Protein AF-A0A383DM56-F1 (afdb_monomer)

Foldseek 3Di:
DKWAADPVGIDDDPDVVVVCVVVVHDFAFPVVVVVCCVVVPPVCPPVDQDDRTPRMGDQDPQKDWDADPVRDIDIDHPDDDDDDDDDDDPVCVVVVVVVVVVVVVVVVPPDPDDDDADADPDPVRD

InterPro domains:
  IPR001962 Asparagine synthase [PF00733] (100-126)
  IPR014729 Rossmann-like alpha/beta/alpha sandwich fold [G3DSA:3.40.50.620] (80-126)
  IPR029055 Nucleophile aminohydrolases, N-terminal [G3DSA:3.60.20.10] (1-79)
  IPR029055 Nucleophile aminohydrolases, N-terminal [SSF56235] (1-44)
  IPR051786 Asparagine Synthetase/Amidase [PTHR43284] (1-125)

Organism: NCBI:txid408172

Sequence (126 aa):
MYYYEDNDGFYFASEIKAIQSLLQTKLEINYDHLKRYLVYGYKFLNKTSEEYFHGIHQIEFASNATIDCDLNFTQSKYWKPKTNIKDMTLDDAIEGSKYHLLESVKLRLRSDVPLAFCLSGGVDST

pLDDT: mean 92.33, std 4.5, range [72.56, 97.56]

Solvent-accessible surface area (backbone atoms only — not comparable to full-atom values): 8090 Å² total; per-residue (Å²): 84,33,36,38,74,61,98,91,46,79,44,70,32,83,45,68,69,58,44,34,61,72,66,74,47,84,73,50,72,27,60,64,53,49,50,50,38,72,75,58,37,77,82,50,63,85,74,58,84,75,42,64,31,61,74,42,39,66,66,62,80,53,46,51,74,50,69,52,97,87,65,56,74,46,75,46,71,81,55,74,95,74,92,77,88,69,94,74,54,72,67,56,52,53,53,50,50,54,51,54,52,52,52,58,47,57,66,69,66,71,65,98,60,92,84,85,81,86,72,51,101,46,81,96,48,103

Structure (mmCIF, N/CA/C/O backbone):
data_AF-A0A383DM56-F1
#
_entry.id   AF-A0A383DM56-F1
#
loop_
_atom_site.group_PDB
_atom_site.id
_atom_site.type_symbol
_atom_site.label_atom_id
_atom_site.label_alt_id
_atom_site.label_comp_id
_atom_site.label_asym_id
_atom_site.label_entity_id
_atom_site.label_seq_id
_atom_site.pdbx_PDB_ins_code
_atom_site.Cartn_x
_atom_site.Cartn_y
_atom_site.Cartn_z
_atom_site.occupancy
_atom_site.B_iso_or_equiv
_atom_site.auth_seq_id
_atom_site.auth_comp_id
_atom_site.auth_asym_id
_atom_site.auth_atom_id
_atom_site.pdbx_PDB_model_num
ATOM 1 N N . MET A 1 1 ? -5.355 -0.397 2.831 1.00 94.38 1 MET A N 1
ATOM 2 C CA . MET A 1 1 ? -6.272 -1.105 3.744 1.00 94.38 1 MET A CA 1
ATOM 3 C C . MET A 1 1 ? -5.739 -0.904 5.144 1.00 94.38 1 MET A C 1
ATOM 5 O O . MET A 1 1 ? -4.560 -1.164 5.356 1.00 94.38 1 MET A O 1
ATOM 9 N N . TYR A 1 2 ? -6.579 -0.408 6.039 1.00 96.19 2 TYR A N 1
ATOM 10 C CA . TYR A 1 2 ? -6.269 -0.174 7.443 1.00 96.19 2 TYR A CA 1
ATOM 11 C C . TYR A 1 2 ? -7.107 -1.105 8.303 1.00 96.19 2 TYR A C 1
A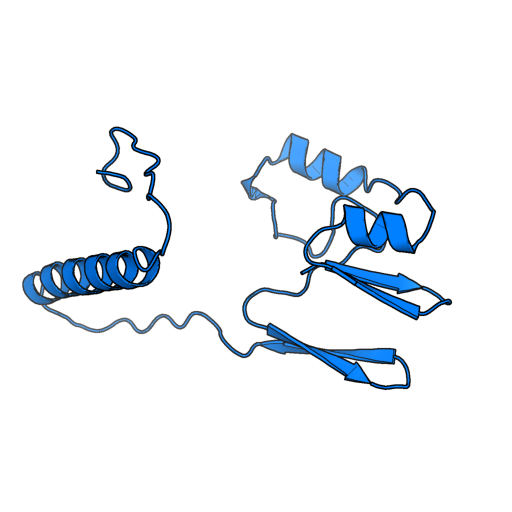TOM 13 O O . TYR A 1 2 ? -8.189 -1.514 7.873 1.00 96.19 2 TYR A O 1
ATOM 21 N N . TYR A 1 3 ? -6.618 -1.412 9.496 1.00 96.06 3 TYR A N 1
ATOM 22 C CA . TYR A 1 3 ? -7.358 -2.168 10.489 1.00 96.06 3 TYR A CA 1
ATOM 23 C C . TYR A 1 3 ? -7.110 -1.654 11.908 1.00 96.06 3 TYR A C 1
ATOM 25 O O . TYR A 1 3 ? -6.142 -0.932 12.161 1.00 96.06 3 TYR A O 1
ATOM 33 N N . TYR A 1 4 ? -8.028 -2.011 12.798 1.00 95.44 4 TYR A N 1
ATOM 34 C CA . TYR A 1 4 ? -8.027 -1.723 14.225 1.00 95.44 4 TYR A CA 1
ATOM 35 C C . TYR A 1 4 ? -8.617 -2.928 14.952 1.00 95.44 4 TYR A C 1
ATOM 37 O O . TYR A 1 4 ? -9.558 -3.542 14.446 1.00 95.44 4 TYR A O 1
ATOM 45 N N . GLU A 1 5 ? -8.084 -3.247 16.120 1.00 93.31 5 GLU A N 1
ATOM 46 C CA . GLU A 1 5 ? -8.556 -4.351 16.949 1.00 93.31 5 GLU A CA 1
ATOM 47 C C . GLU A 1 5 ? -8.685 -3.875 18.395 1.00 93.31 5 GLU A C 1
ATOM 49 O O . GLU A 1 5 ? -7.769 -3.249 18.935 1.00 93.31 5 GLU A O 1
ATOM 54 N N . ASP A 1 6 ? -9.830 -4.163 19.002 1.00 89.75 6 ASP A N 1
ATOM 55 C CA . ASP A 1 6 ? -10.095 -3.956 20.421 1.00 89.75 6 ASP A CA 1
ATOM 56 C C . ASP A 1 6 ? -10.839 -5.161 21.014 1.00 89.75 6 ASP A C 1
ATOM 58 O O . ASP A 1 6 ? -10.949 -6.221 20.400 1.00 89.75 6 ASP A O 1
ATOM 62 N N . ASN A 1 7 ? -11.341 -5.004 22.239 1.00 86.75 7 ASN A N 1
ATOM 63 C CA . ASN A 1 7 ? -12.081 -6.058 22.928 1.00 86.75 7 ASN A CA 1
ATOM 64 C C . ASN A 1 7 ? -13.438 -6.384 22.275 1.00 86.75 7 ASN A C 1
ATOM 66 O O . ASN A 1 7 ? -13.984 -7.452 22.546 1.00 86.75 7 ASN A O 1
ATOM 70 N N . ASP A 1 8 ? -13.996 -5.475 21.472 1.00 86.75 8 ASP A N 1
ATOM 71 C CA . ASP A 1 8 ? -15.298 -5.636 20.819 1.00 86.75 8 ASP A CA 1
ATOM 72 C C . ASP A 1 8 ? -15.156 -6.296 19.438 1.00 86.75 8 ASP A C 1
ATOM 74 O O . ASP A 1 8 ? -16.101 -6.922 18.947 1.00 86.75 8 ASP A O 1
ATOM 78 N N . GLY A 1 9 ? -13.971 -6.216 18.822 1.00 91.12 9 GLY A N 1
ATOM 79 C CA . GLY A 1 9 ? -13.608 -7.042 17.677 1.00 91.12 9 GLY A CA 1
ATOM 80 C C . GLY A 1 9 ? -12.584 -6.415 16.736 1.00 91.12 9 GLY A C 1
ATOM 81 O O . GLY A 1 9 ? -11.746 -5.599 17.116 1.00 91.12 9 GLY A O 1
ATOM 82 N N . PHE A 1 10 ? -12.658 -6.830 15.468 1.00 94.88 10 PHE A N 1
ATOM 83 C CA . PHE A 1 10 ? -11.725 -6.437 14.416 1.00 94.88 10 PHE A CA 1
ATOM 84 C C . PHE A 1 10 ? -12.418 -5.597 13.338 1.00 94.88 10 PHE A C 1
ATOM 86 O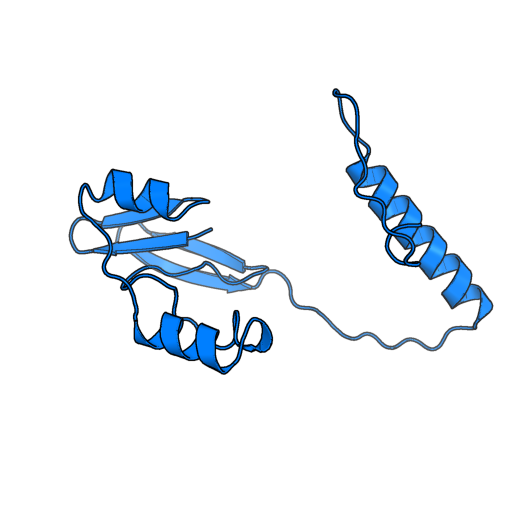 O . PHE A 1 10 ? -13.383 -6.028 12.702 1.00 94.88 10 PHE A O 1
ATOM 93 N N . TYR A 1 11 ? -11.880 -4.411 13.077 1.00 95.12 11 TYR A N 1
ATOM 94 C CA . TYR A 1 11 ? -12.419 -3.429 12.141 1.00 95.12 11 TYR A CA 1
ATOM 95 C C . TYR A 1 11 ? -11.420 -3.201 11.016 1.00 95.12 11 TYR A C 1
ATOM 97 O O . TYR A 1 11 ? -10.234 -3.012 11.271 1.00 95.12 11 TYR A O 1
ATOM 105 N N . PHE A 1 12 ? -11.878 -3.147 9.766 1.00 96.25 12 PHE A N 1
ATOM 106 C CA . PHE A 1 12 ? -11.014 -2.824 8.631 1.00 96.25 12 PHE A CA 1
ATOM 107 C C . PHE A 1 12 ? -11.731 -1.970 7.590 1.00 96.25 12 PHE A C 1
ATOM 109 O O . PHE A 1 12 ? -12.934 -2.101 7.369 1.00 96.25 12 PHE A O 1
ATOM 116 N N . ALA A 1 13 ? -10.982 -1.087 6.932 1.00 96.69 13 ALA A N 1
ATOM 117 C CA . ALA A 1 13 ? -11.502 -0.254 5.853 1.00 96.69 13 ALA A CA 1
ATOM 118 C C . ALA A 1 13 ? -10.388 0.259 4.93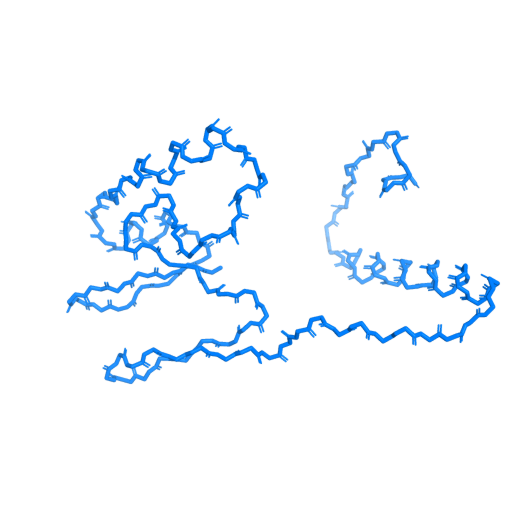1 1.00 96.69 13 ALA A C 1
ATOM 120 O O . ALA A 1 13 ? -9.201 0.272 5.271 1.00 96.69 13 ALA A O 1
ATOM 121 N N . SER A 1 14 ? -10.764 0.754 3.750 1.00 96.31 14 SER A N 1
ATOM 122 C CA . SER A 1 14 ? -9.837 1.469 2.862 1.00 96.31 14 SER A CA 1
ATOM 123 C C . SER A 1 14 ? -9.409 2.831 3.419 1.00 96.31 14 SER A C 1
ATOM 125 O O . SER A 1 14 ? -8.358 3.331 3.024 1.00 96.31 14 SER A O 1
ATOM 127 N N . GLU A 1 15 ? -10.179 3.403 4.349 1.00 96.38 15 GLU A N 1
ATOM 128 C CA . GLU A 1 15 ? -9.947 4.723 4.935 1.00 96.38 15 GLU A CA 1
ATOM 129 C C . GLU A 1 15 ? -10.131 4.714 6.459 1.00 96.38 15 GLU A C 1
ATOM 131 O O . GLU A 1 15 ? -11.113 4.182 6.973 1.00 96.38 15 GLU A O 1
ATOM 136 N N . ILE A 1 16 ? -9.231 5.387 7.184 1.00 96.00 16 ILE A N 1
ATOM 137 C CA . ILE A 1 16 ? -9.235 5.442 8.660 1.00 96.00 16 ILE A CA 1
ATOM 138 C C . ILE A 1 16 ? -10.528 6.060 9.211 1.00 96.00 16 ILE A C 1
ATOM 140 O O . ILE A 1 16 ? -11.052 5.608 10.225 1.00 96.00 16 ILE A O 1
ATOM 144 N N . LYS A 1 17 ? -11.095 7.060 8.522 1.00 95.06 17 LYS A N 1
ATOM 145 C CA . LYS A 1 17 ? -12.329 7.727 8.966 1.00 95.06 17 LYS A CA 1
ATOM 146 C C . LYS A 1 17 ? -13.524 6.770 9.059 1.00 95.06 17 LYS A C 1
ATOM 148 O O . LYS A 1 17 ? -14.373 6.960 9.919 1.00 95.06 17 LYS A O 1
ATOM 153 N N . ALA A 1 18 ? -13.566 5.735 8.214 1.00 95.94 18 ALA A N 1
ATOM 154 C CA . ALA A 1 18 ? -14.611 4.717 8.265 1.00 95.94 18 ALA A CA 1
ATOM 155 C C . ALA A 1 18 ? -14.473 3.841 9.519 1.00 95.94 18 ALA A C 1
ATOM 157 O O . ALA A 1 18 ? -15.467 3.591 10.191 1.00 95.94 18 ALA A O 1
ATOM 158 N N . ILE A 1 19 ? -13.243 3.457 9.883 1.00 96.06 19 ILE A N 1
ATOM 159 C CA . ILE A 1 19 ? -12.958 2.752 11.143 1.00 96.06 19 ILE A CA 1
ATOM 160 C C . ILE A 1 19 ? -13.376 3.623 12.330 1.00 96.06 19 ILE A C 1
ATOM 162 O O . ILE A 1 19 ? -14.114 3.173 13.197 1.00 96.06 19 ILE A O 1
ATOM 166 N N . GLN A 1 20 ? -12.993 4.902 12.328 1.00 95.00 20 GLN A N 1
ATOM 167 C CA . GLN A 1 20 ? -13.376 5.839 13.384 1.00 95.00 20 GLN A CA 1
ATOM 168 C C . GLN A 1 20 ? -14.904 5.968 13.534 1.00 95.00 20 GLN A C 1
ATOM 170 O O . GLN A 1 20 ? -15.411 6.053 14.649 1.00 95.00 20 GLN A O 1
ATOM 175 N N . SER A 1 21 ? -15.655 5.969 12.426 1.00 94.44 21 SER A N 1
ATOM 176 C CA . SER A 1 21 ? -17.122 5.969 12.474 1.00 94.44 21 SER A CA 1
ATOM 177 C C . SER A 1 21 ? -17.700 4.701 13.111 1.00 94.44 21 SER A C 1
ATOM 179 O O . SER A 1 21 ? -18.702 4.802 13.813 1.00 94.44 21 SER A O 1
ATOM 181 N N . LEU A 1 22 ? -17.078 3.535 12.901 1.00 92.81 22 LEU A N 1
ATOM 182 C CA . LEU A 1 22 ? -17.506 2.266 13.506 1.00 92.81 22 LEU A CA 1
ATOM 183 C C . LEU A 1 22 ? -17.213 2.214 15.007 1.00 92.81 22 LEU A C 1
ATOM 185 O O . LEU A 1 22 ? -18.071 1.780 15.769 1.00 92.81 22 LEU A O 1
ATOM 189 N N . LEU A 1 23 ? -16.054 2.725 15.428 1.00 92.38 23 LEU A N 1
ATOM 190 C CA . LEU A 1 23 ? -15.664 2.789 16.839 1.00 92.38 23 LEU A CA 1
ATOM 191 C C . LEU A 1 23 ? -16.511 3.776 17.656 1.00 92.38 23 LEU A C 1
ATOM 193 O O . LEU A 1 23 ? -16.427 3.779 18.880 1.00 92.38 23 LEU A O 1
ATOM 197 N N . GLN A 1 24 ? -17.269 4.664 16.998 1.00 89.38 24 GLN A N 1
ATOM 198 C CA . GLN A 1 24 ? -18.058 5.741 17.623 1.00 89.38 24 GLN A CA 1
ATOM 199 C C . GLN A 1 24 ? -17.250 6.622 18.593 1.00 89.38 24 GLN A C 1
ATOM 201 O O . GLN A 1 24 ? -17.796 7.327 19.441 1.00 89.38 24 GLN A O 1
ATOM 206 N N . THR A 1 25 ? -15.930 6.615 18.445 1.00 88.06 25 THR A N 1
ATOM 207 C CA . THR A 1 25 ? -14.979 7.311 19.301 1.00 88.06 25 THR A CA 1
ATOM 208 C C . THR A 1 25 ? -13.954 8.022 18.435 1.00 88.06 25 THR A C 1
ATOM 210 O O . THR A 1 25 ? -13.778 7.743 17.247 1.00 88.06 25 THR A O 1
ATOM 213 N N . LYS A 1 26 ? -13.295 9.025 19.013 1.00 93.12 26 LYS A N 1
ATOM 214 C CA . LYS A 1 26 ? -12.234 9.745 18.319 1.00 93.12 26 LYS A CA 1
ATOM 215 C C . LYS A 1 26 ? -10.920 9.006 18.529 1.00 93.12 26 LYS A C 1
ATOM 217 O O . LYS A 1 26 ? -10.498 8.831 19.665 1.00 93.12 26 LYS A O 1
ATOM 222 N N . LEU A 1 27 ? -10.265 8.648 17.431 1.00 95.19 27 LEU A N 1
ATOM 223 C CA . LEU A 1 27 ? -8.928 8.071 17.472 1.00 95.19 27 LEU A CA 1
ATOM 224 C C . LEU A 1 27 ? -7.922 9.084 18.032 1.00 95.19 27 LEU A C 1
ATOM 226 O O . LEU A 1 27 ? -7.915 10.260 17.648 1.00 95.19 27 LEU A O 1
ATOM 230 N N . GLU A 1 28 ? -7.058 8.614 18.924 1.00 96.00 28 GLU A N 1
ATOM 231 C CA . GLU A 1 28 ? -5.989 9.424 19.495 1.00 96.00 28 GLU A CA 1
ATOM 232 C C . GLU A 1 28 ? -4.855 9.616 18.488 1.00 96.00 28 GLU A C 1
ATOM 234 O O . GLU A 1 28 ? -4.427 8.678 17.815 1.00 96.00 28 GLU A O 1
ATOM 239 N N . ILE A 1 29 ? -4.361 10.849 18.383 1.00 96.62 29 ILE A N 1
ATOM 240 C CA . ILE A 1 29 ? -3.288 11.198 17.451 1.00 96.62 29 ILE A CA 1
ATOM 241 C C . ILE A 1 29 ? -1.955 10.710 18.012 1.00 96.62 29 ILE A C 1
ATOM 243 O O . ILE A 1 29 ? -1.577 11.066 19.128 1.00 96.62 29 ILE A O 1
ATOM 247 N N . ASN A 1 30 ? -1.195 10.000 17.183 1.00 95.56 30 ASN A N 1
ATOM 248 C CA . ASN A 1 30 ? 0.194 9.677 17.462 1.00 95.56 30 ASN A CA 1
ATOM 249 C C . ASN A 1 30 ? 1.084 10.899 17.188 1.00 95.56 30 ASN A C 1
ATOM 251 O O . ASN A 1 30 ? 1.607 11.102 16.086 1.00 95.56 30 ASN A O 1
ATOM 255 N N . TYR A 1 31 ? 1.246 11.743 18.209 1.00 95.62 31 TYR A N 1
ATOM 256 C CA . TYR A 1 31 ? 2.050 12.963 18.106 1.00 95.62 31 TYR A CA 1
ATOM 257 C C . TYR A 1 31 ? 3.526 12.689 17.828 1.00 95.62 31 TYR A C 1
ATOM 259 O O . TYR A 1 31 ? 4.192 13.542 17.242 1.00 95.62 31 TYR A O 1
ATOM 267 N N . ASP A 1 32 ? 4.056 11.533 18.216 1.00 93.12 32 ASP A N 1
ATOM 268 C CA . ASP A 1 32 ? 5.458 11.211 17.964 1.00 93.12 32 ASP A CA 1
ATOM 269 C C . ASP A 1 32 ? 5.687 10.862 16.496 1.00 93.12 32 ASP A C 1
ATOM 271 O O . ASP A 1 32 ? 6.630 11.380 15.890 1.00 93.12 32 ASP A O 1
ATOM 275 N N . HIS A 1 33 ? 4.776 10.105 15.882 1.00 92.38 33 HIS A N 1
ATOM 276 C CA . HIS A 1 33 ? 4.789 9.895 14.435 1.00 92.38 33 HIS A CA 1
ATOM 277 C C . HIS A 1 33 ? 4.626 11.219 13.674 1.00 92.38 33 HIS A C 1
ATOM 279 O O . HIS A 1 33 ? 5.390 11.509 12.749 1.00 92.38 33 HIS A O 1
ATOM 285 N N . LEU A 1 34 ? 3.701 12.080 14.117 1.00 93.56 34 LEU A N 1
ATOM 286 C CA . LEU A 1 34 ? 3.497 13.403 13.524 1.00 93.56 34 LEU A CA 1
ATOM 287 C C . LEU A 1 34 ? 4.764 14.271 13.598 1.00 93.56 34 LEU A C 1
ATOM 289 O O . LEU A 1 34 ? 5.178 14.843 12.591 1.00 93.56 34 LEU A O 1
ATOM 293 N N . LYS A 1 35 ? 5.415 14.349 14.766 1.00 93.69 35 LYS A N 1
ATOM 294 C CA . LYS A 1 35 ? 6.674 15.094 14.942 1.00 93.69 35 LYS A CA 1
ATOM 295 C C . LYS A 1 35 ? 7.779 14.541 14.045 1.00 93.69 35 LYS A C 1
ATOM 297 O O . LYS A 1 35 ? 8.469 15.324 13.397 1.00 93.69 35 LYS A O 1
ATOM 302 N N . ARG A 1 36 ? 7.939 13.213 13.969 1.00 90.75 36 ARG A N 1
ATOM 303 C CA . ARG A 1 36 ? 8.926 12.573 13.079 1.00 90.75 36 ARG A CA 1
ATOM 304 C C . ARG A 1 36 ? 8.687 12.975 11.626 1.00 90.75 36 ARG A C 1
ATOM 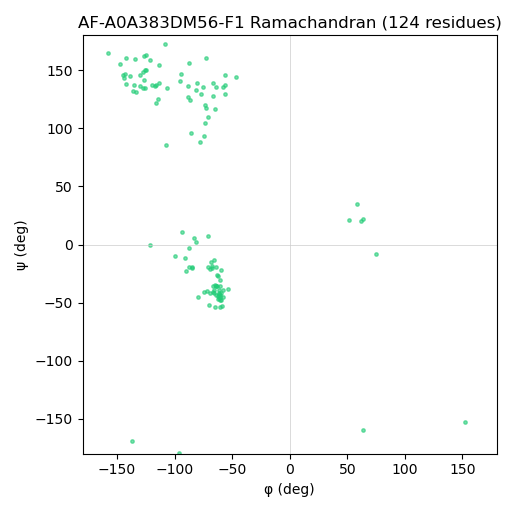306 O O . ARG A 1 36 ? 9.636 13.363 10.950 1.00 90.75 36 ARG A O 1
ATOM 313 N N . TYR A 1 37 ? 7.435 12.954 11.168 1.00 92.12 37 TYR A N 1
ATOM 314 C CA . TYR A 1 37 ? 7.087 13.408 9.823 1.00 92.12 37 TYR A CA 1
ATOM 315 C C . TYR A 1 37 ? 7.426 14.888 9.599 1.00 92.12 37 TYR A C 1
ATOM 317 O O . TYR A 1 37 ? 7.983 15.232 8.563 1.00 92.12 37 TYR A O 1
ATOM 325 N N . LEU A 1 38 ? 7.152 15.769 10.564 1.00 93.06 38 LEU A N 1
ATOM 326 C CA . LEU A 1 38 ? 7.480 17.195 10.439 1.00 93.06 38 LEU A CA 1
ATOM 327 C C . LEU A 1 38 ? 8.992 17.456 10.364 1.00 93.06 38 LEU A C 1
ATOM 329 O O . LEU A 1 38 ? 9.417 18.360 9.650 1.00 93.06 38 LEU A O 1
ATOM 333 N N . VAL A 1 39 ? 9.804 16.666 11.072 1.00 93.75 39 VAL A N 1
ATOM 334 C CA . VAL A 1 39 ? 11.270 16.812 11.083 1.00 93.75 39 VAL A CA 1
ATOM 335 C C . VAL A 1 39 ? 11.916 16.185 9.845 1.00 93.75 39 VAL A C 1
ATOM 337 O O . VAL A 1 39 ? 12.795 16.789 9.233 1.00 93.75 39 VAL A O 1
ATOM 340 N N . TYR A 1 40 ? 11.507 14.972 9.469 1.00 91.50 40 TYR A N 1
ATOM 341 C CA . TYR A 1 40 ? 12.159 14.188 8.412 1.00 91.50 40 TYR A CA 1
ATOM 342 C C . TYR A 1 40 ? 11.446 14.261 7.051 1.00 91.50 40 TYR A C 1
ATOM 344 O O . TYR A 1 40 ? 11.989 13.811 6.036 1.00 91.50 40 TYR A O 1
ATOM 352 N N . GLY A 1 41 ? 10.242 14.831 7.011 1.00 89.69 41 GLY A N 1
ATOM 353 C CA . GLY A 1 41 ? 9.399 14.925 5.826 1.00 89.69 41 GLY A CA 1
ATOM 354 C C . GLY A 1 41 ? 8.950 13.565 5.289 1.00 89.69 41 GLY A C 1
ATOM 355 O O . GLY A 1 41 ? 9.002 12.528 5.956 1.00 89.69 41 GLY A O 1
ATOM 356 N N . TYR A 1 42 ? 8.557 13.562 4.014 1.00 84.88 42 TYR A N 1
ATOM 357 C CA . TYR A 1 42 ? 8.026 12.381 3.325 1.00 84.88 42 TYR A CA 1
ATOM 358 C C . TYR A 1 42 ? 8.991 11.185 3.279 1.00 84.88 42 TYR A C 1
ATOM 360 O O . TYR A 1 42 ? 8.551 10.050 3.128 1.00 84.88 42 TYR A O 1
ATOM 368 N N . LYS A 1 43 ? 10.306 11.404 3.425 1.00 83.19 43 LYS A N 1
ATOM 369 C CA . LYS A 1 43 ? 11.320 10.333 3.388 1.00 83.19 43 LYS A CA 1
ATOM 370 C C . LYS A 1 43 ? 11.179 9.332 4.538 1.00 83.19 43 LYS A C 1
ATOM 372 O O . LYS A 1 43 ? 11.726 8.230 4.458 1.00 83.19 43 LYS A O 1
ATOM 377 N N . PHE A 1 44 ? 10.482 9.729 5.600 1.00 81.50 44 PHE A N 1
ATOM 378 C CA . PHE A 1 44 ? 10.216 8.893 6.763 1.00 81.50 44 PHE A CA 1
ATOM 379 C C . PHE A 1 44 ? 8.902 8.106 6.657 1.00 81.50 44 PHE A C 1
ATOM 381 O O . PHE A 1 44 ? 8.687 7.178 7.435 1.00 81.50 44 PHE A O 1
ATOM 388 N N . LEU A 1 45 ? 8.043 8.418 5.678 1.00 79.12 45 LEU A N 1
ATOM 389 C CA . LEU A 1 45 ? 6.819 7.650 5.451 1.00 79.12 45 LEU A CA 1
ATOM 390 C C . LEU A 1 45 ? 7.171 6.178 5.199 1.00 79.12 45 LEU A C 1
ATOM 392 O O . LEU A 1 45 ? 8.105 5.866 4.456 1.00 79.12 45 LEU A O 1
ATOM 396 N N . ASN A 1 46 ? 6.422 5.276 5.834 1.00 78.31 46 ASN A N 1
ATOM 397 C CA . ASN A 1 46 ? 6.582 3.822 5.730 1.00 78.31 46 ASN A CA 1
ATOM 398 C C . ASN A 1 46 ? 7.945 3.281 6.223 1.00 78.31 46 ASN A C 1
ATOM 400 O O . ASN A 1 46 ? 8.353 2.186 5.831 1.00 78.31 46 ASN A O 1
ATOM 404 N N . LYS A 1 47 ? 8.687 4.035 7.051 1.00 81.56 47 LYS A N 1
ATOM 405 C CA . LYS A 1 47 ? 9.908 3.542 7.727 1.00 81.56 47 LYS A CA 1
ATOM 406 C C . LYS A 1 47 ? 9.620 2.803 9.030 1.00 81.56 47 LYS A C 1
ATOM 408 O O . LYS A 1 47 ? 10.463 2.035 9.486 1.00 81.56 47 LYS A O 1
ATOM 413 N N . THR A 1 48 ? 8.452 3.034 9.612 1.00 84.25 48 THR A N 1
ATOM 414 C CA . THR A 1 48 ? 7.945 2.354 10.803 1.00 84.25 48 THR A CA 1
ATOM 415 C C . THR A 1 48 ? 6.578 1.756 10.488 1.00 84.25 48 THR A C 1
ATOM 417 O O . THR A 1 48 ? 5.940 2.147 9.514 1.00 84.25 48 THR A O 1
ATOM 420 N N . SER A 1 49 ? 6.125 0.819 11.317 1.00 83.69 49 SER A N 1
ATOM 421 C CA . SER A 1 49 ? 4.750 0.302 11.303 1.00 83.69 49 SER A CA 1
ATOM 422 C C . SER A 1 49 ? 3.767 1.191 12.077 1.00 83.69 49 SER A C 1
ATOM 424 O O . SER A 1 49 ? 2.618 0.811 12.280 1.00 83.69 49 SER A O 1
ATOM 426 N N . GLU A 1 50 ? 4.232 2.345 12.563 1.00 88.94 50 GLU A N 1
ATOM 427 C CA . GLU A 1 50 ? 3.400 3.311 13.277 1.00 88.94 50 GLU A CA 1
ATOM 428 C C . GLU A 1 50 ? 2.609 4.161 12.283 1.00 88.94 50 GLU A C 1
ATOM 430 O O . GLU A 1 50 ? 3.171 4.649 11.304 1.00 88.94 50 GLU A O 1
ATOM 435 N N . GLU A 1 51 ? 1.348 4.415 12.609 1.00 93.06 51 GLU A N 1
ATOM 436 C CA . GLU A 1 51 ? 0.453 5.297 11.864 1.00 93.06 51 GLU A CA 1
ATOM 437 C C . GLU A 1 51 ? 0.194 6.606 12.628 1.00 93.06 51 GLU A C 1
ATOM 439 O O . GLU A 1 51 ? 0.566 6.765 13.796 1.00 93.06 51 GLU A O 1
ATOM 444 N N . TYR A 1 52 ? -0.486 7.554 11.974 1.00 94.06 52 TYR A N 1
ATOM 445 C CA . TYR A 1 52 ? -0.853 8.855 12.558 1.00 94.06 52 TYR A CA 1
ATOM 446 C C . TYR A 1 52 ? -1.847 8.771 13.727 1.00 94.06 52 TYR A C 1
ATOM 448 O O . TYR A 1 52 ? -2.020 9.756 14.446 1.00 94.06 52 TYR A O 1
ATOM 456 N N . PHE A 1 53 ? -2.483 7.619 13.930 1.00 96.12 53 PHE A N 1
ATOM 457 C CA . PHE A 1 53 ? -3.424 7.370 15.016 1.00 96.12 53 PHE A CA 1
ATOM 458 C C . PHE A 1 53 ? -3.015 6.122 15.795 1.00 96.12 53 PHE A C 1
ATOM 460 O O . PHE A 1 53 ? -2.575 5.136 15.204 1.00 96.12 53 PHE A O 1
ATOM 467 N N . HIS A 1 54 ? -3.172 6.153 17.115 1.00 95.12 54 HIS A N 1
ATOM 468 C CA . HIS A 1 54 ? -2.877 5.001 17.964 1.00 95.12 54 HIS A CA 1
ATOM 469 C C . HIS A 1 54 ? -3.851 3.841 17.703 1.00 95.12 54 HIS A C 1
ATOM 471 O O . HIS A 1 54 ? -5.045 4.054 17.499 1.00 95.12 54 HIS A O 1
ATOM 477 N N . GLY A 1 55 ? -3.318 2.615 17.685 1.00 93.94 55 GLY A N 1
ATOM 478 C CA . GLY A 1 55 ? -4.066 1.375 17.425 1.00 93.94 55 GLY A CA 1
ATOM 479 C C . GLY A 1 55 ? -4.460 1.143 15.962 1.00 93.94 55 GLY A C 1
ATOM 480 O O . GLY A 1 55 ? -4.937 0.066 15.625 1.00 93.94 55 GLY A O 1
ATOM 481 N N . ILE A 1 56 ? -4.251 2.123 15.075 1.00 96.38 56 ILE A N 1
ATOM 482 C CA . ILE A 1 56 ? -4.435 1.921 13.638 1.00 96.38 56 ILE A CA 1
ATOM 483 C C . ILE A 1 56 ? -3.200 1.250 13.059 1.00 96.38 56 ILE A C 1
ATOM 485 O O . ILE A 1 56 ? -2.068 1.690 13.263 1.00 96.38 56 ILE A O 1
ATOM 489 N N . HIS A 1 57 ? -3.451 0.221 12.262 1.00 95.00 57 HIS A N 1
ATOM 490 C CA . HIS A 1 57 ? -2.436 -0.519 11.540 1.00 95.00 57 HIS A CA 1
ATOM 491 C C . HIS A 1 57 ? -2.766 -0.555 10.050 1.00 95.00 57 HIS A C 1
ATOM 493 O O . HIS A 1 57 ? -3.931 -0.534 9.644 1.00 95.00 57 HIS A O 1
ATOM 499 N N . GLN A 1 58 ? -1.735 -0.619 9.212 1.00 94.62 58 GLN A N 1
ATOM 500 C CA . GLN A 1 58 ? -1.886 -0.774 7.771 1.00 94.62 58 GLN A CA 1
ATOM 501 C C . GLN A 1 58 ? -1.494 -2.190 7.350 1.00 94.62 58 GLN A C 1
ATOM 503 O O . GLN A 1 58 ? -0.451 -2.710 7.741 1.00 94.62 58 GLN A O 1
ATOM 508 N N . ILE A 1 59 ? -2.316 -2.807 6.499 1.00 94.38 59 ILE A N 1
ATOM 509 C CA . ILE A 1 59 ? -1.943 -4.061 5.841 1.00 94.38 59 ILE A CA 1
ATOM 510 C C . ILE A 1 59 ? -0.751 -3.775 4.925 1.00 94.38 59 ILE A C 1
ATOM 512 O O . ILE A 1 59 ? -0.880 -3.010 3.967 1.00 94.38 59 ILE A O 1
ATOM 516 N N . GLU A 1 60 ? 0.396 -4.398 5.211 1.00 92.62 60 GLU A N 1
ATOM 517 C CA . GLU A 1 60 ? 1.579 -4.325 4.347 1.00 92.62 60 GLU A CA 1
ATOM 518 C C . GLU A 1 60 ? 1.262 -4.546 2.858 1.00 92.62 60 GLU A C 1
ATOM 520 O O . GLU A 1 60 ? 0.448 -5.394 2.477 1.00 92.62 60 GLU A O 1
ATOM 525 N N . PHE A 1 61 ? 1.985 -3.822 2.003 1.00 92.12 61 PHE A N 1
ATOM 526 C CA . PHE A 1 61 ? 1.885 -3.966 0.556 1.00 92.12 61 PHE A CA 1
ATOM 527 C C . PHE A 1 61 ? 2.156 -5.399 0.095 1.00 92.12 61 PHE A C 1
ATOM 529 O O . PHE A 1 61 ? 3.045 -6.077 0.615 1.00 92.12 61 PHE A O 1
ATOM 536 N N . ALA A 1 62 ? 1.447 -5.797 -0.964 1.00 95.25 62 ALA A N 1
ATOM 537 C CA . ALA A 1 62 ? 1.609 -7.090 -1.621 1.00 95.25 62 ALA A CA 1
ATOM 538 C C . ALA A 1 62 ? 1.391 -8.297 -0.691 1.00 95.25 62 ALA A C 1
ATOM 540 O O . ALA A 1 62 ? 2.034 -9.341 -0.846 1.00 95.25 62 ALA A O 1
ATOM 541 N N . SER A 1 63 ? 0.466 -8.150 0.257 1.00 95.62 63 SER A N 1
ATOM 542 C CA . SER A 1 63 ? 0.138 -9.170 1.243 1.00 95.62 63 SER A CA 1
ATOM 543 C C . SER A 1 63 ? -1.342 -9.521 1.256 1.00 95.62 63 SER A C 1
ATOM 545 O O . SER A 1 63 ? -2.199 -8.675 1.015 1.00 95.62 63 SER A O 1
ATOM 547 N N . ASN A 1 64 ? -1.618 -10.771 1.612 1.00 96.56 64 ASN A N 1
ATOM 548 C CA . ASN A 1 64 ? -2.924 -11.239 2.048 1.00 96.56 64 ASN A CA 1
ATOM 549 C C . ASN A 1 64 ? -2.963 -11.214 3.574 1.00 96.56 64 ASN A C 1
ATOM 551 O O . ASN A 1 64 ? -1.981 -11.586 4.219 1.00 96.56 64 ASN A O 1
ATOM 555 N N . ALA A 1 65 ? -4.099 -10.817 4.132 1.00 96.00 65 ALA A N 1
ATOM 556 C CA . ALA A 1 65 ? -4.381 -10.922 5.554 1.00 96.00 65 ALA A CA 1
ATOM 557 C C . ALA A 1 65 ? -5.553 -11.884 5.761 1.00 96.00 65 ALA A C 1
ATOM 559 O O . ALA A 1 65 ? -6.510 -11.860 4.989 1.00 96.00 65 ALA A O 1
ATOM 560 N N . THR A 1 66 ? -5.446 -12.758 6.756 1.00 96.38 66 THR A N 1
ATOM 561 C CA . THR A 1 66 ? -6.473 -13.738 7.125 1.00 96.38 66 THR A CA 1
ATOM 562 C C . THR A 1 66 ? -6.761 -13.596 8.609 1.00 96.38 66 THR A C 1
ATOM 564 O O . THR A 1 66 ? -5.830 -13.494 9.405 1.00 96.38 66 THR A O 1
ATOM 567 N N . ILE A 1 67 ? -8.044 -13.592 8.952 1.00 95.44 67 ILE A N 1
ATOM 568 C CA . ILE A 1 67 ? -8.540 -13.598 10.323 1.00 95.44 67 ILE A CA 1
ATOM 569 C C . ILE A 1 67 ? -9.498 -14.777 10.472 1.00 95.44 67 ILE A C 1
ATOM 571 O O . ILE A 1 67 ? -10.306 -15.025 9.572 1.00 95.44 67 ILE A O 1
ATOM 575 N N . ASP A 1 68 ? -9.363 -15.534 11.555 1.00 93.88 68 ASP A N 1
ATOM 576 C CA . ASP A 1 68 ? -10.278 -16.627 11.880 1.00 93.88 68 ASP A CA 1
ATOM 577 C C . ASP A 1 68 ? -11.372 -16.186 12.869 1.00 93.88 68 ASP A C 1
ATOM 579 O O . ASP A 1 68 ? -11.465 -15.021 13.256 1.00 93.88 68 ASP A O 1
ATOM 583 N N . CYS A 1 69 ? -12.248 -17.120 13.246 1.00 92.00 69 CYS A N 1
ATOM 584 C CA . CYS A 1 69 ? -13.355 -16.848 14.164 1.00 92.00 69 CYS A CA 1
ATOM 585 C C . CYS A 1 69 ? -12.901 -16.534 15.598 1.00 92.00 69 CYS A C 1
ATOM 587 O O . CYS A 1 69 ? -13.679 -15.953 16.349 1.00 92.00 69 CYS A O 1
ATOM 589 N N . ASP A 1 70 ? -11.670 -16.900 15.959 1.00 92.38 70 ASP A N 1
ATOM 590 C CA . ASP A 1 70 ? -11.066 -16.624 17.264 1.00 92.38 70 ASP A CA 1
ATOM 591 C C . ASP A 1 70 ? -10.239 -15.322 17.234 1.00 92.38 70 ASP A C 1
ATOM 593 O O . ASP A 1 70 ? -9.507 -15.026 18.176 1.00 92.38 70 ASP A O 1
ATOM 597 N N . LEU A 1 71 ? -10.368 -14.541 16.151 1.00 90.88 71 LEU A N 1
ATOM 598 C CA . LEU A 1 71 ? -9.654 -13.291 15.878 1.00 90.88 71 LEU A CA 1
ATOM 599 C C . LEU A 1 71 ? -8.133 -13.448 15.720 1.00 90.88 71 LEU A C 1
ATOM 601 O O . LEU A 1 71 ? -7.392 -12.470 15.794 1.00 90.88 71 LEU A O 1
ATOM 605 N N . ASN A 1 72 ? -7.637 -14.647 15.400 1.00 93.06 72 ASN A N 1
ATOM 606 C CA . ASN A 1 72 ? -6.218 -14.810 15.097 1.00 93.06 72 ASN A CA 1
ATOM 607 C C . ASN A 1 72 ? -5.892 -14.172 13.743 1.00 93.06 72 ASN A C 1
ATOM 609 O O . ASN A 1 72 ? -6.249 -14.683 12.677 1.00 93.06 72 ASN A O 1
ATOM 613 N N . PHE A 1 73 ? -5.165 -13.059 13.786 1.00 94.12 73 PHE A N 1
ATOM 614 C CA . PHE A 1 73 ? -4.735 -12.332 12.602 1.00 94.12 73 PHE A CA 1
ATOM 615 C C . PHE A 1 73 ? -3.392 -12.850 12.072 1.00 94.12 73 PHE A C 1
ATOM 617 O O . PHE A 1 73 ? -2.382 -12.884 12.777 1.00 94.12 73 PHE A O 1
ATOM 624 N N . THR A 1 74 ? -3.351 -13.202 10.787 1.00 95.81 74 THR A N 1
ATOM 625 C CA . THR A 1 74 ? -2.120 -13.590 10.088 1.00 95.81 74 THR A CA 1
ATOM 626 C C . THR A 1 74 ? -1.970 -12.838 8.775 1.00 95.81 74 THR A C 1
ATOM 628 O O . THR A 1 74 ? -2.941 -12.556 8.072 1.00 95.81 74 THR A O 1
ATOM 631 N N . GLN A 1 75 ? -0.724 -12.533 8.413 1.00 95.25 75 GLN A N 1
ATOM 632 C CA . GLN A 1 75 ? -0.403 -11.836 7.176 1.00 95.25 75 GLN A CA 1
ATOM 633 C C . GLN A 1 75 ? 0.695 -12.567 6.399 1.00 95.25 75 GLN A C 1
ATOM 635 O O . GLN A 1 75 ? 1.698 -12.995 6.967 1.00 95.25 75 GLN A O 1
ATOM 640 N N . SER A 1 76 ? 0.526 -12.692 5.081 1.00 96.38 76 SER A N 1
ATOM 641 C CA . SER A 1 76 ? 1.505 -13.324 4.192 1.00 96.38 76 SER A CA 1
ATOM 642 C C . SER A 1 76 ? 1.710 -12.518 2.912 1.00 96.38 76 SER A C 1
ATOM 644 O O . SER A 1 76 ? 0.754 -12.125 2.246 1.00 96.38 76 SER A O 1
ATOM 646 N N . LYS A 1 77 ? 2.973 -12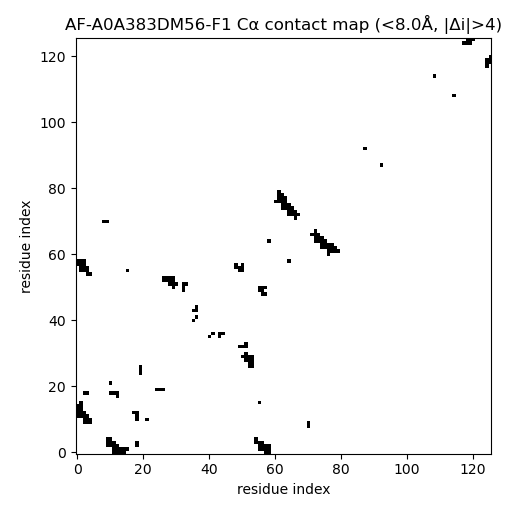.281 2.541 1.00 95.94 77 LYS A N 1
ATOM 647 C CA . LYS A 1 77 ? 3.316 -11.623 1.273 1.00 95.94 77 LYS A CA 1
ATOM 648 C C . LYS A 1 77 ? 3.101 -12.572 0.108 1.00 95.94 77 LYS A C 1
ATOM 650 O O . LYS A 1 77 ? 3.774 -13.595 0.019 1.00 95.94 77 LYS A O 1
ATOM 655 N N . TYR A 1 78 ? 2.227 -12.195 -0.819 1.00 96.06 78 TYR A N 1
ATOM 656 C CA . TYR A 1 78 ? 2.044 -12.926 -2.072 1.00 96.06 78 TYR A CA 1
ATOM 657 C C . TYR A 1 78 ? 3.016 -12.455 -3.160 1.00 96.06 78 TYR A C 1
ATOM 659 O O . TYR A 1 78 ? 3.260 -13.176 -4.126 1.00 96.06 78 TYR A O 1
ATOM 667 N N . TRP A 1 79 ? 3.590 -11.254 -3.028 1.00 95.56 79 TRP A N 1
ATOM 668 C CA . TRP A 1 79 ? 4.551 -10.733 -3.994 1.00 95.56 79 TRP A CA 1
ATOM 669 C C . TRP A 1 79 ? 5.645 -9.899 -3.324 1.00 95.56 79 TRP A C 1
ATOM 671 O O . TRP A 1 79 ? 5.426 -9.199 -2.338 1.00 95.56 79 TRP A O 1
ATOM 681 N N . LYS A 1 80 ? 6.856 -9.976 -3.877 1.00 93.31 80 LYS A N 1
ATOM 682 C CA . LYS A 1 80 ? 7.999 -9.150 -3.486 1.00 93.31 80 LYS A CA 1
ATOM 683 C C . LYS A 1 80 ? 8.780 -8.785 -4.749 1.00 93.31 80 LYS A C 1
ATOM 685 O O . LYS A 1 80 ? 8.985 -9.676 -5.580 1.00 93.31 80 LYS A O 1
ATOM 690 N N . PRO A 1 81 ? 9.256 -7.535 -4.893 1.00 90.62 81 PRO A N 1
ATOM 691 C CA . PRO A 1 81 ? 10.139 -7.176 -5.992 1.00 90.62 81 PRO A CA 1
ATOM 692 C C . PRO A 1 81 ? 11.366 -8.090 -5.991 1.00 90.62 81 PRO A C 1
ATOM 694 O O . PRO A 1 81 ? 12.022 -8.263 -4.961 1.00 90.62 81 PRO A O 1
ATOM 697 N N . LYS A 1 82 ? 11.672 -8.680 -7.145 1.00 91.94 82 LYS A N 1
ATOM 698 C CA . LYS A 1 82 ? 12.904 -9.437 -7.366 1.00 91.94 82 LYS A CA 1
ATOM 699 C C . LYS A 1 82 ? 13.705 -8.716 -8.436 1.00 91.94 82 LYS A C 1
ATOM 701 O O . LYS A 1 82 ? 13.215 -8.523 -9.545 1.00 91.94 82 LYS A O 1
ATOM 706 N N . THR A 1 83 ? 14.930 -8.324 -8.109 1.00 88.44 83 THR A N 1
ATOM 707 C CA . THR A 1 83 ? 15.884 -7.820 -9.096 1.00 88.44 83 THR A CA 1
ATOM 708 C C . THR A 1 83 ? 16.391 -9.001 -9.910 1.00 88.44 83 THR A C 1
ATOM 710 O O . THR A 1 83 ? 17.182 -9.802 -9.416 1.00 88.44 83 THR A O 1
ATOM 713 N N . ASN A 1 84 ? 15.904 -9.129 -11.139 1.00 86.56 84 ASN A N 1
ATOM 714 C CA . ASN A 1 84 ? 16.430 -10.079 -12.108 1.00 86.56 84 ASN A CA 1
ATOM 715 C C . ASN A 1 84 ? 17.192 -9.288 -13.171 1.00 86.56 84 ASN A C 1
ATOM 717 O O . ASN A 1 84 ? 16.605 -8.858 -14.163 1.00 86.56 84 ASN A O 1
ATOM 721 N N . ILE A 1 85 ? 18.468 -9.016 -12.895 1.00 88.50 85 ILE A N 1
ATOM 722 C CA . ILE A 1 85 ? 19.342 -8.306 -13.828 1.00 88.50 85 ILE A CA 1
ATOM 723 C C . ILE A 1 85 ? 19.658 -9.281 -14.959 1.00 88.50 85 ILE A C 1
ATOM 725 O O . ILE A 1 85 ? 20.219 -10.347 -14.719 1.00 88.50 85 ILE A O 1
ATOM 729 N N . LYS A 1 86 ? 19.239 -8.928 -16.171 1.00 87.81 86 LYS A 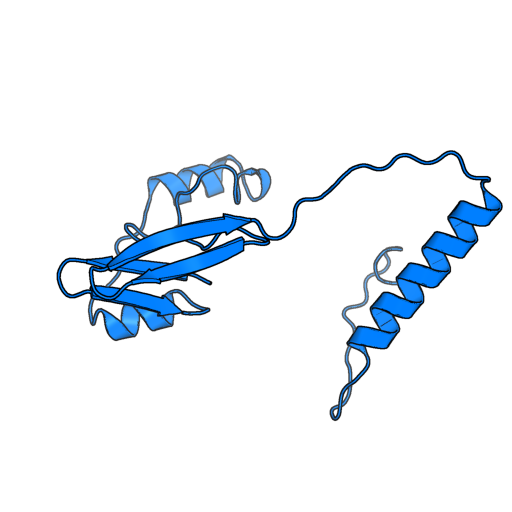N 1
ATOM 730 C CA . LYS A 1 86 ? 19.504 -9.699 -17.382 1.00 87.81 86 LYS A CA 1
ATOM 731 C C . LYS A 1 86 ? 20.417 -8.893 -18.284 1.00 87.81 86 LYS A C 1
ATOM 733 O O . LYS A 1 86 ? 20.185 -7.698 -18.460 1.00 87.81 86 LYS A O 1
ATOM 738 N N . ASP A 1 87 ? 21.383 -9.568 -18.888 1.00 93.00 87 ASP A N 1
ATOM 739 C CA . ASP A 1 87 ? 22.147 -8.989 -19.983 1.00 93.00 87 ASP A CA 1
ATOM 740 C C . ASP A 1 87 ? 21.213 -8.803 -21.184 1.00 93.00 87 ASP A C 1
ATOM 742 O O . ASP A 1 87 ? 20.492 -9.723 -21.578 1.00 93.00 87 ASP A O 1
ATOM 746 N N . MET A 1 88 ? 21.183 -7.591 -21.729 1.00 94.25 88 MET A N 1
ATOM 747 C CA . MET A 1 88 ? 20.380 -7.226 -22.893 1.00 94.25 88 MET A CA 1
ATOM 748 C C . MET A 1 88 ? 21.102 -6.156 -23.702 1.00 94.25 88 MET A C 1
ATOM 750 O O . MET A 1 88 ? 21.935 -5.419 -23.167 1.00 94.25 88 MET A O 1
ATOM 754 N N . THR A 1 89 ? 20.788 -6.071 -24.992 1.00 97.31 89 THR A N 1
ATOM 755 C CA . THR A 1 89 ? 21.294 -4.983 -25.829 1.00 97.31 89 THR A CA 1
ATOM 756 C C . THR A 1 89 ? 20.585 -3.672 -25.480 1.00 97.31 89 THR A C 1
ATOM 758 O O . THR A 1 89 ? 19.506 -3.669 -24.883 1.00 97.31 89 THR A O 1
ATOM 761 N N . LEU A 1 90 ? 21.190 -2.542 -25.852 1.00 96.62 90 LEU A N 1
ATOM 762 C CA . LEU A 1 90 ? 20.554 -1.236 -25.676 1.00 96.62 90 LEU A CA 1
ATOM 763 C C . LEU A 1 90 ? 19.226 -1.150 -26.445 1.00 96.62 90 LEU A C 1
ATOM 765 O O . LEU A 1 90 ? 18.245 -0.647 -25.903 1.00 96.62 90 LEU A O 1
ATOM 769 N N . ASP A 1 91 ? 19.188 -1.675 -27.668 1.00 97.56 91 ASP A N 1
ATOM 770 C CA . ASP A 1 91 ? 17.994 -1.641 -28.516 1.00 97.56 91 ASP A CA 1
ATOM 771 C C . ASP A 1 91 ? 16.846 -2.451 -27.895 1.00 97.56 91 ASP A C 1
ATOM 773 O O . ASP A 1 91 ? 15.721 -1.956 -27.801 1.00 97.56 91 ASP A O 1
ATOM 777 N N . ASP A 1 92 ? 17.138 -3.644 -27.360 1.00 96.12 92 ASP A N 1
ATOM 778 C CA . ASP A 1 92 ? 16.148 -4.458 -26.640 1.00 96.12 92 ASP A CA 1
ATOM 779 C C . ASP A 1 92 ? 15.618 -3.739 -25.392 1.00 96.12 92 ASP A C 1
ATOM 781 O O . ASP A 1 92 ? 14.425 -3.807 -25.082 1.00 96.12 92 ASP A O 1
ATOM 785 N N .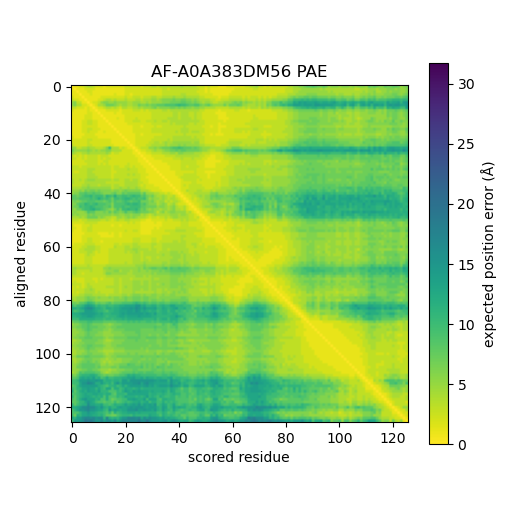 ALA A 1 93 ? 16.493 -3.032 -24.669 1.00 95.06 93 ALA A N 1
ATOM 786 C CA . ALA A 1 93 ? 16.107 -2.274 -23.484 1.00 95.06 93 ALA A CA 1
ATOM 787 C C . ALA A 1 93 ? 15.175 -1.102 -23.833 1.00 95.06 93 ALA A C 1
ATOM 789 O O . ALA A 1 93 ? 14.194 -0.866 -23.119 1.00 95.06 93 ALA A O 1
ATOM 790 N N . ILE A 1 94 ? 15.455 -0.385 -24.927 1.00 96.75 94 ILE A N 1
ATOM 791 C CA . ILE A 1 94 ? 14.633 0.731 -25.416 1.00 96.75 94 ILE A CA 1
ATOM 792 C C . ILE A 1 94 ? 13.253 0.221 -25.839 1.00 96.75 94 ILE A C 1
ATOM 794 O O . ILE A 1 94 ? 12.235 0.707 -25.333 1.00 96.75 94 ILE A O 1
ATOM 798 N N . GLU A 1 95 ? 13.206 -0.788 -26.711 1.00 97.19 95 GLU A N 1
ATOM 799 C CA . GLU A 1 95 ? 11.943 -1.318 -27.230 1.00 97.19 95 GLU A CA 1
ATOM 800 C C . GLU A 1 95 ? 11.118 -1.999 -26.133 1.00 97.19 95 GLU A C 1
ATOM 802 O O . GLU A 1 95 ? 9.912 -1.763 -26.028 1.00 97.19 95 GLU A O 1
ATOM 807 N N . GLY A 1 96 ? 11.757 -2.763 -25.244 1.00 95.75 96 GLY A N 1
ATOM 808 C CA . GLY A 1 96 ? 11.095 -3.392 -24.102 1.00 95.75 96 GLY A CA 1
ATOM 809 C C . GLY A 1 96 ? 10.495 -2.373 -23.132 1.00 95.75 96 GLY A C 1
ATOM 810 O O . GLY A 1 96 ? 9.343 -2.519 -22.713 1.00 95.75 96 GLY A O 1
ATOM 811 N N . SER A 1 97 ? 11.234 -1.305 -22.813 1.00 94.88 97 SER A N 1
ATOM 812 C CA . SER A 1 97 ? 10.744 -0.234 -21.934 1.00 94.88 97 SER A CA 1
ATOM 813 C C . SER A 1 97 ? 9.530 0.469 -22.539 1.00 94.88 97 SER A C 1
ATOM 815 O O . SER A 1 97 ? 8.507 0.624 -21.869 1.00 94.88 97 SER A O 1
ATOM 817 N N . LYS A 1 98 ? 9.605 0.829 -23.827 1.00 96.19 98 LYS A N 1
ATOM 818 C CA . LYS A 1 98 ? 8.500 1.454 -24.564 1.00 96.19 98 LYS A CA 1
ATOM 819 C C . LYS A 1 98 ? 7.276 0.543 -24.627 1.00 96.19 98 LYS A C 1
ATOM 821 O O . LYS A 1 98 ? 6.166 0.992 -24.346 1.00 96.19 98 LYS A O 1
ATOM 826 N N . TYR A 1 99 ? 7.471 -0.733 -24.953 1.00 97.38 99 TYR A N 1
ATOM 827 C CA . TYR A 1 99 ? 6.399 -1.723 -25.022 1.00 97.38 99 TYR A CA 1
ATOM 828 C C . TYR A 1 99 ? 5.670 -1.863 -23.681 1.00 97.38 99 TYR A C 1
ATOM 830 O O . TYR A 1 99 ? 4.448 -1.713 -23.617 1.00 97.38 99 TYR A O 1
ATOM 838 N N . HIS A 1 100 ? 6.406 -2.102 -22.592 1.00 96.38 100 HIS A N 1
ATOM 839 C CA . HIS A 1 100 ? 5.804 -2.293 -21.273 1.00 96.38 100 HIS A CA 1
ATOM 840 C C . HIS A 1 100 ? 5.138 -1.022 -20.742 1.00 96.38 100 HIS A C 1
ATOM 842 O O . HIS A 1 100 ? 4.073 -1.114 -20.125 1.00 96.38 100 HIS A O 1
ATOM 848 N N . LEU A 1 101 ? 5.710 0.155 -21.018 1.00 95.81 101 LEU A N 1
ATOM 849 C CA . LEU A 1 101 ? 5.084 1.432 -20.694 1.00 95.81 101 LEU A CA 1
ATOM 850 C C . LEU A 1 101 ? 3.735 1.573 -21.410 1.00 95.81 101 LEU A C 1
ATOM 852 O O . LEU A 1 101 ? 2.715 1.759 -20.743 1.00 95.81 101 LEU A O 1
ATOM 856 N N . LEU A 1 102 ? 3.703 1.406 -22.735 1.00 95.56 102 LEU A N 1
ATOM 857 C CA . LEU A 1 102 ? 2.479 1.537 -23.531 1.00 95.56 102 LEU A CA 1
ATOM 858 C C . LEU A 1 102 ? 1.404 0.521 -23.130 1.00 95.56 102 LEU A C 1
ATOM 860 O O . LEU A 1 102 ? 0.237 0.889 -22.991 1.00 95.56 102 LEU A O 1
ATOM 864 N N . GLU A 1 103 ? 1.775 -0.735 -22.877 1.00 97.31 103 GLU A N 1
ATOM 865 C CA . GLU A 1 103 ? 0.823 -1.750 -22.413 1.00 97.31 103 GLU A CA 1
ATOM 866 C C . GLU A 1 103 ? 0.280 -1.420 -21.014 1.00 97.31 103 GLU A C 1
ATOM 868 O O . GLU A 1 103 ? -0.922 -1.551 -20.764 1.00 97.31 103 GLU A O 1
ATOM 873 N N . SER A 1 104 ? 1.123 -0.912 -20.107 1.00 95.25 104 SER A N 1
ATOM 874 C CA . SER A 1 104 ? 0.682 -0.499 -18.769 1.00 95.25 104 SER A CA 1
ATOM 875 C C . SER A 1 104 ? -0.323 0.659 -18.807 1.00 95.25 104 SER A C 1
ATOM 877 O O . SER A 1 104 ? -1.263 0.675 -18.002 1.00 95.25 104 SER A O 1
ATOM 879 N N . VAL A 1 105 ? -0.149 1.590 -19.754 1.00 93.00 105 VAL A N 1
ATOM 880 C CA . VAL A 1 105 ? -1.059 2.712 -20.005 1.00 93.00 105 VAL A CA 1
ATOM 881 C C . VAL A 1 105 ? -2.355 2.185 -20.609 1.00 93.00 105 VAL A C 1
ATOM 883 O O . VAL A 1 105 ? -3.423 2.409 -20.050 1.00 93.00 105 VAL A O 1
ATOM 886 N N . LYS A 1 106 ? -2.282 1.390 -21.679 1.00 93.81 106 LYS A N 1
ATOM 887 C CA . LYS A 1 106 ? -3.444 0.795 -22.356 1.00 93.81 106 LYS A CA 1
ATOM 888 C C . LYS A 1 106 ? -4.363 0.018 -21.412 1.00 93.81 106 LYS A C 1
ATOM 890 O O . LYS A 1 106 ? -5.581 0.098 -21.549 1.00 93.81 106 LYS A O 1
ATOM 895 N N . LEU A 1 107 ? -3.807 -0.712 -20.442 1.00 93.69 107 LEU A N 1
ATOM 896 C CA . LEU A 1 107 ? -4.594 -1.408 -19.417 1.00 93.69 107 LEU A CA 1
ATOM 897 C C . LEU A 1 107 ? -5.385 -0.444 -18.520 1.00 93.69 107 LEU A C 1
ATOM 899 O O . LEU A 1 107 ? -6.505 -0.767 -18.134 1.00 93.69 107 LEU A O 1
ATOM 903 N N . ARG A 1 108 ? -4.824 0.731 -18.213 1.00 91.25 108 ARG A N 1
ATOM 904 C CA . ARG A 1 108 ? -5.436 1.765 -17.358 1.00 91.25 108 ARG A CA 1
ATOM 905 C C . ARG A 1 108 ? -6.387 2.700 -18.108 1.00 91.25 108 ARG A C 1
ATOM 907 O O . ARG A 1 108 ? -7.236 3.307 -17.472 1.00 91.25 108 ARG A O 1
ATOM 914 N N . LEU A 1 109 ? -6.285 2.786 -19.437 1.00 91.06 109 LEU A N 1
ATOM 915 C CA . LEU A 1 109 ? -7.196 3.574 -20.282 1.00 91.06 109 LEU A CA 1
ATOM 916 C C . LEU A 1 109 ? -8.518 2.857 -20.602 1.00 91.06 109 LEU A C 1
ATOM 918 O O . LEU A 1 109 ? -9.346 3.389 -21.337 1.00 91.06 109 LEU A O 1
ATOM 922 N N . ARG A 1 110 ? -8.744 1.649 -20.074 1.00 92.19 110 ARG A N 1
ATOM 923 C CA . ARG A 1 110 ? -10.037 0.964 -20.192 1.00 92.19 110 ARG A CA 1
ATOM 924 C C . ARG A 1 110 ? -11.038 1.624 -19.246 1.00 92.19 110 ARG A C 1
ATOM 926 O O . ARG A 1 110 ? -11.100 1.267 -18.073 1.00 92.19 110 ARG A O 1
ATOM 933 N N . SER A 1 111 ? -11.795 2.585 -19.760 1.00 87.81 111 SER A N 1
ATOM 934 C CA . SER A 1 111 ? -12.822 3.298 -19.007 1.00 87.81 111 SER A CA 1
ATOM 935 C C . SER A 1 111 ? -14.071 3.508 -19.854 1.00 87.81 111 SER A C 1
ATOM 937 O O . SER A 1 111 ? -13.996 3.687 -21.068 1.00 87.81 111 SER A O 1
ATOM 939 N N . ASP A 1 112 ? -15.217 3.455 -19.190 1.00 90.62 112 ASP A N 1
ATOM 940 C CA . ASP A 1 112 ? -16.542 3.797 -19.696 1.00 90.62 112 ASP A CA 1
A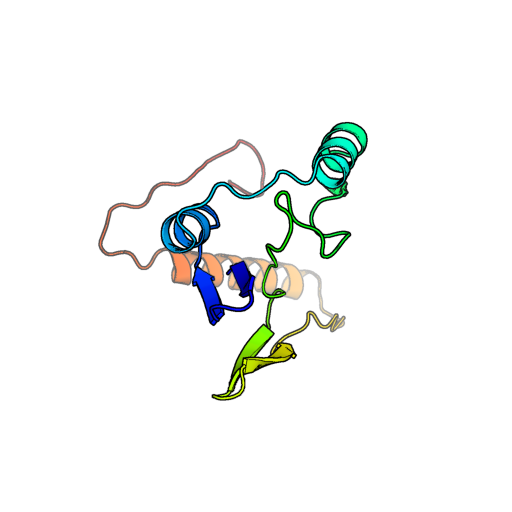TOM 941 C C . ASP A 1 112 ? -16.869 5.294 -19.535 1.00 90.62 112 ASP A C 1
ATOM 943 O O . ASP A 1 112 ? -17.913 5.751 -20.002 1.00 90.62 112 ASP A O 1
ATOM 947 N N . VAL A 1 113 ? -15.970 6.072 -18.921 1.00 91.44 113 VAL A N 1
ATOM 948 C CA . VAL A 1 113 ? -16.102 7.519 -18.711 1.00 91.44 113 VAL A CA 1
ATOM 949 C C . VAL A 1 113 ? -14.935 8.292 -19.346 1.00 91.44 113 VAL A C 1
ATOM 951 O O . VAL A 1 113 ? -13.873 7.718 -19.603 1.00 91.44 113 VAL A O 1
ATOM 954 N N . PRO A 1 114 ? -15.097 9.603 -19.625 1.00 90.00 114 PRO A N 1
ATOM 955 C CA . PRO A 1 114 ? -14.012 10.431 -20.143 1.00 90.00 114 PRO A CA 1
ATOM 956 C C . PRO A 1 114 ? -12.778 10.416 -19.237 1.00 90.00 114 PRO A C 1
ATOM 958 O O . PRO A 1 114 ? -12.876 10.533 -18.016 1.00 90.00 114 PRO A O 1
ATOM 961 N N . LEU A 1 115 ? -11.607 10.311 -19.861 1.00 88.62 115 LEU A N 1
ATOM 962 C CA . LEU A 1 115 ? -10.318 10.258 -19.181 1.00 88.62 115 LEU A CA 1
ATOM 963 C C . LEU A 1 115 ? -9.687 11.650 -19.098 1.00 88.62 115 LEU A C 1
ATOM 965 O O . LEU A 1 115 ? -9.812 12.460 -20.016 1.00 88.62 115 LEU A O 1
ATOM 969 N N . ALA A 1 116 ? -8.963 11.901 -18.011 1.00 89.31 116 ALA A N 1
ATOM 970 C CA . ALA A 1 116 ? -8.161 13.102 -17.811 1.00 89.31 116 ALA A CA 1
ATOM 971 C C . ALA A 1 116 ? -6.729 12.715 -17.426 1.00 89.31 116 ALA A C 1
ATOM 973 O O . ALA A 1 116 ? -6.510 11.701 -16.762 1.00 89.31 116 ALA A O 1
ATOM 974 N N . PHE A 1 117 ? -5.762 13.540 -17.824 1.00 87.12 117 PHE A N 1
ATOM 975 C CA . PHE A 1 117 ? -4.347 13.346 -17.512 1.00 87.12 117 PHE A CA 1
ATOM 976 C C . PHE A 1 117 ? -3.801 14.533 -16.721 1.00 87.12 117 PHE A C 1
ATOM 978 O O . PHE A 1 117 ? -4.058 15.689 -17.059 1.00 87.12 117 PHE A O 1
ATOM 985 N N . CYS A 1 118 ? -3.005 14.243 -15.692 1.00 87.25 118 CYS A N 1
ATOM 986 C CA . CYS A 1 118 ? -2.215 15.245 -14.984 1.00 87.25 118 CYS A CA 1
ATOM 987 C C . CYS A 1 118 ? -0.887 15.436 -15.724 1.00 87.25 118 CYS A C 1
ATOM 989 O O . CYS A 1 118 ? 0.048 14.664 -15.525 1.00 87.25 118 CYS A O 1
ATOM 991 N N . LEU A 1 119 ? -0.821 16.441 -16.597 1.00 88.50 119 LEU A N 1
ATOM 992 C CA . LEU A 1 119 ? 0.377 16.737 -17.381 1.00 88.50 119 LEU A CA 1
ATOM 993 C C . LEU A 1 119 ? 1.313 17.681 -16.619 1.00 88.50 119 LEU A C 1
ATOM 995 O O . LEU A 1 119 ? 0.885 18.686 -16.051 1.00 88.50 119 LEU A O 1
ATOM 999 N N . SER A 1 120 ? 2.605 17.375 -16.658 1.00 87.06 120 SER A N 1
ATOM 1000 C CA . SER A 1 120 ? 3.687 18.280 -16.276 1.00 87.06 120 SER A CA 1
ATOM 1001 C C . SER A 1 120 ? 4.695 18.359 -17.427 1.00 87.06 120 SER A C 1
ATOM 1003 O O . SER A 1 120 ? 4.706 17.493 -18.297 1.00 87.06 120 SER A O 1
ATOM 1005 N N . GLY A 1 121 ? 5.561 19.374 -17.453 1.00 90.88 121 GLY A N 1
ATOM 1006 C CA . GLY A 1 121 ? 6.607 19.486 -18.483 1.00 90.88 121 GLY A CA 1
ATOM 1007 C C . GLY A 1 121 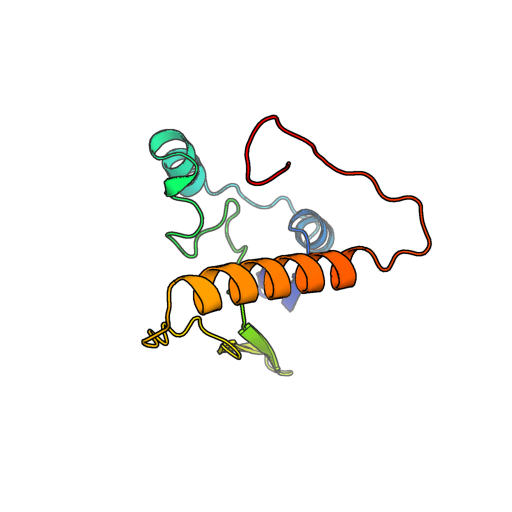? 7.752 18.466 -18.354 1.00 90.88 121 GLY A C 1
ATOM 1008 O O . GLY A 1 121 ? 8.765 18.607 -19.032 1.00 90.88 121 GLY A O 1
ATOM 1009 N N . GLY A 1 122 ? 7.639 17.496 -17.440 1.00 89.88 122 GLY A N 1
ATOM 1010 C CA . GLY A 1 122 ? 8.618 16.433 -17.226 1.00 89.88 122 GLY A CA 1
ATOM 1011 C C . GLY A 1 122 ? 8.386 15.221 -18.128 1.00 89.88 122 GLY A C 1
ATOM 1012 O O . GLY A 1 122 ? 7.263 14.960 -18.563 1.00 89.88 122 GLY A O 1
ATOM 1013 N N . VAL A 1 123 ? 9.455 14.452 -18.353 1.00 88.94 123 VAL A N 1
ATOM 1014 C CA . VAL A 1 123 ? 9.449 13.225 -19.173 1.00 88.94 123 VAL A CA 1
ATOM 1015 C C . VAL A 1 123 ? 8.534 12.128 -18.618 1.00 88.94 123 VAL A C 1
ATOM 1017 O O . VAL A 1 123 ? 8.006 11.330 -19.375 1.00 88.94 123 VAL A O 1
ATOM 1020 N N . ASP A 1 124 ? 8.290 12.105 -17.307 1.00 85.38 124 ASP A N 1
ATOM 1021 C CA . ASP A 1 124 ? 7.414 11.097 -16.693 1.00 85.38 124 ASP A CA 1
ATOM 1022 C C . ASP A 1 124 ? 5.929 11.306 -17.045 1.00 85.38 124 ASP A C 1
ATOM 1024 O O . ASP A 1 124 ? 5.115 10.396 -16.898 1.00 85.38 124 ASP A O 1
ATOM 1028 N N . SER A 1 125 ? 5.563 12.512 -17.487 1.00 82.25 125 SER A N 1
ATOM 1029 C CA . SER A 1 125 ? 4.182 12.903 -17.790 1.00 82.25 125 SER A CA 1
ATOM 1030 C C . SER A 1 125 ? 3.957 13.374 -19.229 1.00 82.25 125 SER A C 1
ATOM 1032 O O . SER A 1 125 ? 2.826 13.745 -19.539 1.00 82.25 125 SER A O 1
ATOM 1034 N N . THR A 1 126 ? 5.002 13.405 -20.067 1.00 72.56 126 THR A N 1
ATOM 1035 C CA . THR A 1 126 ? 4.955 13.825 -21.482 1.00 72.56 126 THR A CA 1
ATOM 1036 C C . THR A 1 126 ? 5.259 12.639 -22.382 1.00 72.56 126 THR A C 1
ATOM 1038 O O . THR A 1 126 ? 4.448 12.376 -23.295 1.00 72.56 126 THR A O 1
#

Radius of gyration: 20.71 Å; Cα contacts (8 Å, |Δi|>4): 107; chains: 1; bounding box: 40×36×51 Å

Secondary structure (DSSP, 8-state):
-EEEE-SS-EEEESSHHHHHHHHTSPPPB-HHHHHHHHHHGGGGTTSSS--SBTT-EEPPTTEEEEE-TT--EEEEES-----------HHHHHHHHHHHHHHHHHHHT--SS-------SSTTT-

Nearest PDB structures (foldseek):
  9eqk-assembly2_B  TM=2.667E-01  e=3.789E+00  Homo sapiens
  7ane-assembly1_Bj  TM=1.879E-01  e=7.621E+00  Leishmania major

Mean predicted aligned error: 5.75 Å